Protein AF-K5D7A1-F1 (afdb_monomer_lite)

Foldseek 3Di:
DDKDFLVVLQVVCVVVVQPNDSVSSVVVCVVVQWDWDWDQDPNDTGIMTDHDPPPPD

Secondary structure (DSSP, 8-state):
-EEEEHHHHHHHHHHTT--S-HHHHHHHHHHTTPEEEEEEETTEEEEEEEE------

Structure (mmCIF, N/CA/C/O backbone):
data_AF-K5D7A1-F1
#
_entry.id   AF-K5D7A1-F1
#
loop_
_atom_site.group_PDB
_atom_site.id
_atom_site.type_symbol
_atom_site.label_atom_id
_atom_site.label_alt_id
_atom_site.label_comp_id
_atom_site.label_asym_id
_atom_site.label_entity_id
_atom_site.label_seq_id
_atom_site.pdbx_PDB_ins_code
_atom_site.Cartn_x
_atom_site.Cartn_y
_atom_site.Cartn_z
_atom_site.occupancy
_atom_site.B_iso_or_equiv
_atom_site.auth_seq_id
_atom_site.auth_comp_id
_atom_site.auth_asym_id
_atom_site.auth_atom_id
_atom_site.pdbx_PDB_model_num
ATOM 1 N N . MET A 1 1 ? -11.354 12.903 0.436 1.00 81.44 1 MET A N 1
ATOM 2 C CA . MET A 1 1 ? -10.266 11.900 0.502 1.00 81.44 1 MET A CA 1
ATOM 3 C C . MET A 1 1 ? -10.864 10.552 0.147 1.00 81.44 1 MET A C 1
ATOM 5 O O . MET A 1 1 ? -11.815 10.158 0.808 1.00 81.44 1 MET A O 1
ATOM 9 N N . GLN A 1 2 ? -10.383 9.897 -0.909 1.00 89.75 2 GLN A N 1
ATOM 10 C CA . GLN A 1 2 ? -10.912 8.594 -1.328 1.00 89.75 2 GLN A CA 1
ATOM 11 C C . GLN A 1 2 ? -10.026 7.480 -0.770 1.00 89.75 2 GLN A C 1
ATOM 13 O O . GLN A 1 2 ? -8.802 7.571 -0.858 1.00 89.75 2 GLN A O 1
ATOM 18 N N . THR A 1 3 ? -10.642 6.461 -0.173 1.00 92.69 3 THR A N 1
ATOM 19 C CA . THR A 1 3 ? -9.963 5.298 0.412 1.00 92.69 3 THR A CA 1
ATOM 20 C C . THR A 1 3 ? -10.176 4.061 -0.444 1.00 92.69 3 THR A C 1
ATOM 22 O O . THR A 1 3 ? -11.287 3.818 -0.899 1.00 92.69 3 THR A O 1
ATOM 25 N N . PHE A 1 4 ? -9.129 3.259 -0.571 1.00 94.25 4 PHE A N 1
ATOM 26 C CA . PHE A 1 4 ? -9.083 2.006 -1.303 1.00 94.25 4 PHE A CA 1
ATOM 27 C C . PHE A 1 4 ? -8.530 0.908 -0.398 1.00 94.25 4 PHE A C 1
ATOM 29 O O . PHE A 1 4 ? -7.657 1.132 0.447 1.00 94.25 4 PHE A O 1
ATOM 36 N N . THR A 1 5 ? -9.020 -0.300 -0.584 1.00 94.62 5 THR A N 1
ATOM 37 C CA . THR A 1 5 ? -8.455 -1.521 -0.026 1.00 94.62 5 THR A CA 1
ATOM 38 C C . THR A 1 5 ? -7.142 -1.877 -0.722 1.00 94.62 5 THR A C 1
ATOM 40 O O . THR A 1 5 ? -6.808 -1.367 -1.794 1.00 94.62 5 THR A O 1
ATOM 43 N N . TYR A 1 6 ? -6.371 -2.779 -0.112 1.00 94.44 6 TYR A N 1
ATOM 44 C CA . TYR A 1 6 ? -5.185 -3.328 -0.767 1.00 94.44 6 TYR A CA 1
ATOM 45 C C . TYR A 1 6 ? -5.519 -4.003 -2.110 1.00 94.44 6 TYR A C 1
ATOM 47 O O . TYR A 1 6 ? -4.753 -3.837 -3.053 1.00 94.44 6 TYR A O 1
ATOM 55 N N . GLU A 1 7 ? -6.648 -4.713 -2.215 1.00 94.94 7 GLU A N 1
ATOM 56 C CA . GLU A 1 7 ? -7.032 -5.415 -3.449 1.00 94.94 7 GLU A CA 1
ATOM 57 C C . GLU A 1 7 ? -7.340 -4.442 -4.595 1.00 94.94 7 GLU A C 1
ATOM 59 O O . GLU A 1 7 ? -6.838 -4.617 -5.700 1.00 94.94 7 GLU A O 1
ATOM 64 N N . GLU A 1 8 ? -8.046 -3.342 -4.323 1.00 95.69 8 GLU A N 1
ATOM 65 C CA . GLU A 1 8 ? -8.311 -2.310 -5.338 1.00 95.69 8 GLU A CA 1
ATOM 66 C C . GLU A 1 8 ? -7.020 -1.637 -5.833 1.00 95.69 8 GLU A C 1
ATOM 68 O O . GLU A 1 8 ? -6.867 -1.342 -7.020 1.00 95.69 8 GLU A O 1
ATOM 73 N N . ILE A 1 9 ? -6.058 -1.403 -4.935 1.00 96.25 9 ILE A N 1
A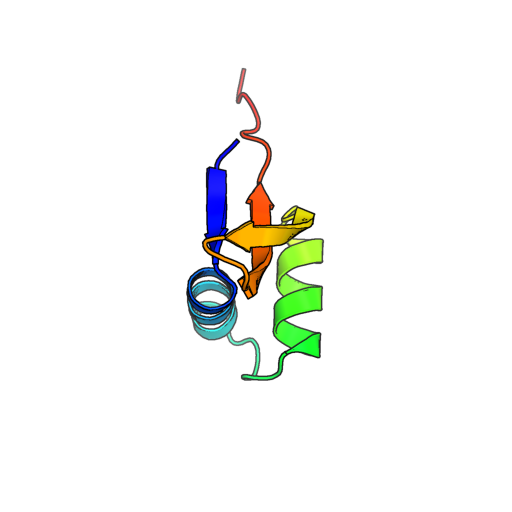TOM 74 C CA . ILE A 1 9 ? -4.738 -0.869 -5.300 1.00 96.25 9 ILE A CA 1
ATOM 75 C C . ILE A 1 9 ? -3.921 -1.895 -6.080 1.00 96.25 9 ILE A C 1
ATOM 77 O O . ILE A 1 9 ? -3.251 -1.530 -7.047 1.00 96.25 9 ILE A O 1
ATOM 81 N N . ARG A 1 10 ? -3.996 -3.170 -5.692 1.00 97.19 10 ARG A N 1
ATOM 82 C CA . ARG A 1 10 ? -3.358 -4.276 -6.402 1.00 97.19 10 ARG A CA 1
ATOM 83 C C . ARG A 1 10 ? -3.868 -4.335 -7.836 1.00 97.19 10 ARG A C 1
ATOM 85 O O . ARG A 1 10 ? -3.053 -4.264 -8.745 1.00 97.19 10 ARG A O 1
ATOM 92 N N . GLU A 1 11 ? -5.177 -4.358 -8.064 1.00 97.75 11 GLU A N 1
ATOM 93 C CA . GLU A 1 11 ? -5.746 -4.379 -9.418 1.00 97.75 11 GLU A CA 1
ATOM 94 C C . GLU A 1 11 ? -5.288 -3.197 -10.280 1.00 97.75 11 GLU A C 1
ATOM 96 O O . GLU A 1 11 ? -4.930 -3.381 -11.446 1.00 97.75 11 GLU A O 1
ATOM 101 N N . LYS A 1 12 ? -5.254 -1.983 -9.714 1.00 96.25 12 LYS A N 1
ATOM 102 C CA . LYS A 1 12 ? -4.749 -0.794 -10.416 1.00 96.25 12 LYS A CA 1
ATOM 103 C C . LYS A 1 12 ? -3.272 -0.942 -10.790 1.00 96.25 12 LYS A C 1
ATOM 105 O O . LYS A 1 12 ? -2.915 -0.647 -11.925 1.00 96.25 12 LYS A O 1
ATOM 110 N N . ALA A 1 13 ? -2.435 -1.429 -9.875 1.00 97.12 13 ALA A N 1
ATOM 111 C CA . ALA A 1 13 ? -1.011 -1.651 -10.121 1.00 97.12 13 ALA A CA 1
ATOM 112 C C . ALA A 1 13 ? -0.776 -2.731 -11.192 1.00 97.12 13 ALA A C 1
ATOM 114 O O . ALA A 1 13 ? 0.027 -2.531 -12.104 1.00 97.12 13 ALA A O 1
ATOM 115 N N . LEU A 1 14 ? -1.511 -3.847 -11.125 1.00 97.56 14 LEU A N 1
ATOM 116 C CA . LEU A 1 14 ? -1.418 -4.938 -12.102 1.00 97.56 14 LEU A CA 1
ATOM 117 C C . LEU A 1 14 ? -1.782 -4.463 -13.516 1.00 97.56 14 LEU A C 1
ATOM 119 O O . LEU A 1 14 ? -1.086 -4.797 -14.470 1.00 97.56 14 LEU A O 1
ATO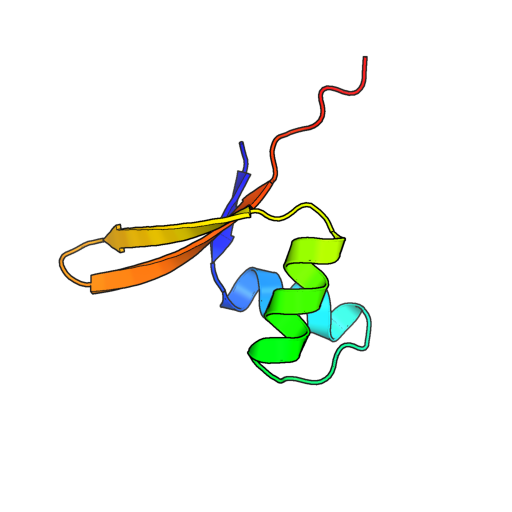M 123 N N . LYS A 1 15 ? -2.815 -3.618 -13.655 1.00 97.31 15 LYS A N 1
ATOM 124 C CA . LYS A 1 15 ? -3.190 -2.994 -14.940 1.00 97.31 15 LYS A CA 1
ATOM 125 C C . LYS A 1 15 ? -2.088 -2.105 -15.529 1.00 97.31 15 LYS A C 1
ATOM 127 O O . LYS A 1 15 ? -2.067 -1.902 -16.735 1.00 97.31 15 LYS A O 1
ATOM 132 N N . GLN A 1 16 ? -1.182 -1.593 -14.696 1.00 95.88 16 GLN A N 1
ATOM 133 C CA . GLN A 1 16 ? -0.017 -0.800 -15.106 1.00 95.88 16 GLN A CA 1
ATOM 134 C C . GLN A 1 16 ? 1.248 -1.661 -15.305 1.00 95.88 16 GLN A C 1
ATOM 136 O O . GLN A 1 16 ? 2.349 -1.128 -15.413 1.00 95.88 16 GLN A O 1
ATOM 141 N N . GLY A 1 17 ? 1.118 -2.993 -15.319 1.00 96.12 17 GLY A N 1
ATOM 142 C CA . GLY A 1 17 ? 2.231 -3.922 -15.538 1.00 96.12 17 GLY A CA 1
ATOM 143 C C . GLY A 1 17 ? 3.101 -4.182 -14.305 1.00 96.12 17 GLY A C 1
ATOM 144 O O . GLY A 1 17 ? 4.163 -4.798 -14.412 1.00 96.12 17 GLY A O 1
ATOM 145 N N . VAL A 1 18 ? 2.681 -3.741 -13.114 1.00 96.94 18 VAL A N 1
ATOM 146 C CA . VAL A 1 18 ? 3.376 -4.093 -11.871 1.00 96.94 18 VAL A CA 1
ATOM 147 C C . VAL A 1 18 ? 3.169 -5.580 -11.601 1.00 96.94 18 VAL A C 1
ATOM 149 O O . VAL A 1 18 ? 2.049 -6.071 -11.634 1.00 96.94 18 VAL A O 1
ATOM 152 N N . THR A 1 19 ? 4.242 -6.313 -11.312 1.00 94.88 19 THR A N 1
ATOM 153 C CA . THR A 1 19 ? 4.135 -7.725 -10.920 1.00 94.88 19 THR A CA 1
ATOM 154 C C . THR A 1 19 ? 3.396 -7.867 -9.594 1.00 94.88 19 THR A C 1
ATOM 156 O O . THR A 1 19 ? 3.612 -7.068 -8.679 1.00 94.88 19 THR A O 1
ATOM 159 N N . ASP A 1 20 ? 2.588 -8.922 -9.472 1.00 94.62 20 ASP A N 1
ATOM 160 C CA . ASP A 1 20 ? 1.820 -9.224 -8.267 1.00 94.62 20 ASP A CA 1
ATOM 161 C C . ASP A 1 20 ? 2.712 -9.564 -7.068 1.00 94.62 20 ASP A C 1
ATOM 163 O O . ASP A 1 20 ? 3.049 -10.711 -6.781 1.00 94.62 20 ASP A O 1
ATOM 167 N N . ASN A 1 21 ? 3.144 -8.522 -6.374 1.00 96.19 21 ASN A N 1
ATOM 168 C CA . ASN A 1 21 ? 3.987 -8.617 -5.206 1.00 96.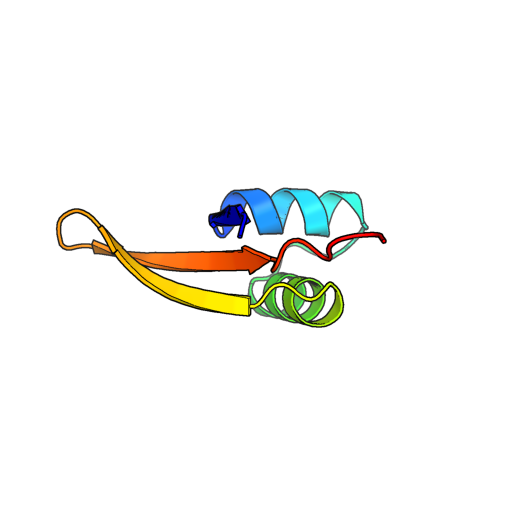19 21 ASN A CA 1
ATOM 169 C C . ASN A 1 21 ? 3.647 -7.467 -4.256 1.00 96.19 21 ASN A C 1
ATOM 171 O O . ASN A 1 21 ? 3.682 -6.300 -4.648 1.00 96.19 21 ASN A O 1
ATOM 175 N N . ARG A 1 22 ? 3.370 -7.787 -2.985 1.00 93.31 22 ARG A N 1
ATOM 176 C CA . ARG A 1 22 ? 2.962 -6.803 -1.965 1.00 93.31 22 ARG A CA 1
ATOM 177 C C . ARG A 1 22 ? 3.900 -5.606 -1.851 1.00 93.31 22 ARG A C 1
ATOM 179 O O . ARG A 1 22 ? 3.424 -4.487 -1.659 1.00 93.31 22 ARG A O 1
ATOM 186 N N . LEU A 1 23 ? 5.210 -5.833 -1.951 1.00 95.69 23 LEU A N 1
ATOM 187 C CA . LEU A 1 23 ? 6.197 -4.760 -1.896 1.00 95.69 23 LEU A CA 1
ATOM 188 C C . LEU A 1 23 ? 6.064 -3.863 -3.127 1.00 95.69 23 LEU A C 1
ATOM 190 O O . LEU A 1 23 ? 5.940 -2.652 -2.980 1.00 95.69 23 LEU A O 1
ATOM 194 N N . ARG A 1 24 ? 6.016 -4.448 -4.328 1.00 97.06 24 ARG A N 1
ATOM 195 C CA . ARG A 1 24 ? 5.925 -3.694 -5.589 1.00 97.06 24 ARG A CA 1
ATOM 196 C C . ARG A 1 24 ? 4.617 -2.917 -5.716 1.00 97.06 24 ARG A C 1
ATOM 198 O O . ARG A 1 24 ? 4.651 -1.753 -6.094 1.00 97.06 24 ARG A O 1
ATOM 205 N N . VAL A 1 25 ? 3.493 -3.516 -5.328 1.00 97.19 25 VAL A N 1
ATOM 206 C CA . VAL A 1 25 ? 2.189 -2.837 -5.249 1.00 97.19 25 VAL A CA 1
ATOM 207 C C . VAL A 1 25 ? 2.250 -1.672 -4.259 1.00 97.19 25 VAL A C 1
ATOM 209 O O . VAL A 1 25 ? 1.778 -0.578 -4.558 1.00 97.19 25 VAL A O 1
ATOM 212 N N . GLY A 1 26 ? 2.881 -1.872 -3.096 1.00 95.56 26 GLY A N 1
ATOM 213 C CA . GLY A 1 26 ? 3.082 -0.813 -2.110 1.00 95.56 26 GLY A CA 1
ATOM 214 C C . GLY A 1 26 ? 3.939 0.342 -2.631 1.00 95.56 26 GLY A C 1
ATOM 215 O O . GLY A 1 26 ? 3.569 1.495 -2.433 1.00 95.56 26 GLY A O 1
ATOM 216 N N . LEU A 1 27 ? 5.040 0.040 -3.322 1.00 96.94 27 LEU A N 1
ATOM 217 C CA . LEU A 1 27 ? 5.914 1.039 -3.944 1.00 96.94 27 LEU A CA 1
ATOM 218 C C . LEU A 1 27 ? 5.189 1.814 -5.049 1.00 96.94 27 LEU A C 1
ATOM 220 O O . LEU A 1 27 ? 5.253 3.041 -5.075 1.00 96.94 27 LEU A O 1
ATOM 224 N N . TRP A 1 28 ? 4.449 1.114 -5.913 1.00 97.12 28 TRP A N 1
ATOM 225 C CA . TRP A 1 28 ? 3.628 1.740 -6.948 1.00 97.12 28 TRP A CA 1
ATOM 226 C C . TRP A 1 28 ? 2.588 2.687 -6.340 1.00 97.12 28 TRP A C 1
ATOM 228 O O . TRP A 1 28 ? 2.456 3.822 -6.790 1.00 97.12 28 TRP A O 1
ATOM 238 N N . ALA A 1 29 ? 1.898 2.264 -5.278 1.00 96.12 29 ALA A N 1
ATOM 239 C CA . ALA A 1 29 ? 0.904 3.086 -4.599 1.00 96.12 29 ALA A CA 1
ATOM 240 C C . ALA A 1 29 ? 1.526 4.372 -4.027 1.00 96.12 29 ALA A C 1
ATOM 242 O O . ALA A 1 29 ? 1.033 5.465 -4.299 1.00 96.12 29 ALA A O 1
ATOM 243 N N . SER A 1 30 ? 2.648 4.261 -3.310 1.00 95.12 30 SER A N 1
ATOM 244 C CA . SER A 1 30 ? 3.365 5.432 -2.791 1.00 95.12 30 SER A CA 1
ATOM 245 C C . SER A 1 30 ? 3.803 6.380 -3.912 1.00 95.12 30 SER A C 1
ATOM 247 O O . SER A 1 30 ? 3.628 7.589 -3.791 1.00 95.12 30 SER A O 1
ATOM 249 N N . SER A 1 31 ? 4.302 5.840 -5.031 1.00 95.12 31 SER A N 1
ATOM 250 C CA . SER A 1 31 ? 4.707 6.633 -6.202 1.00 95.12 31 SER A CA 1
ATOM 251 C C . SER A 1 31 ? 3.540 7.351 -6.890 1.00 95.12 31 SER A C 1
ATOM 253 O O . SER A 1 31 ? 3.766 8.340 -7.575 1.00 95.12 31 SER A O 1
ATOM 255 N N . ASN A 1 32 ? 2.308 6.867 -6.717 1.00 94.38 32 ASN A N 1
ATOM 256 C CA . ASN A 1 32 ? 1.086 7.468 -7.261 1.00 94.38 32 ASN A CA 1
ATOM 257 C C . ASN A 1 32 ? 0.348 8.340 -6.223 1.00 94.38 32 ASN A C 1
ATOM 259 O O . ASN A 1 32 ? -0.827 8.656 -6.399 1.00 94.38 32 ASN A O 1
ATOM 263 N N . GLY A 1 33 ? 1.008 8.707 -5.119 1.00 93.75 33 GLY A N 1
ATOM 264 C CA . GLY A 1 33 ? 0.446 9.600 -4.102 1.00 93.75 33 GLY A CA 1
ATOM 265 C C . GLY A 1 33 ? -0.558 8.943 -3.150 1.00 93.75 33 GLY A C 1
ATOM 266 O O . GLY A 1 33 ? -1.217 9.639 -2.376 1.00 93.75 33 GLY A O 1
ATOM 267 N N . TYR A 1 34 ? -0.682 7.613 -3.166 1.00 95.31 34 TYR A N 1
ATOM 268 C CA . TYR A 1 34 ? -1.512 6.909 -2.197 1.00 95.31 34 TYR A CA 1
ATOM 269 C C . TYR A 1 34 ? -0.804 6.813 -0.844 1.00 95.31 34 TYR A C 1
ATOM 271 O O . TYR A 1 34 ? 0.296 6.275 -0.719 1.00 95.31 34 TYR A O 1
ATOM 279 N N . ILE A 1 35 ? -1.490 7.250 0.205 1.00 94.69 35 ILE A N 1
ATOM 280 C CA . ILE A 1 35 ? -1.019 7.179 1.584 1.00 94.69 35 ILE A CA 1
ATOM 281 C C . ILE A 1 35 ? -1.513 5.878 2.211 1.00 94.69 35 ILE A C 1
ATOM 283 O O . ILE A 1 35 ? -2.718 5.647 2.344 1.00 94.69 35 ILE A O 1
ATOM 287 N N . LYS A 1 36 ? -0.578 5.024 2.631 1.00 94.50 36 LYS A N 1
ATOM 288 C CA . LYS A 1 36 ? -0.883 3.777 3.340 1.00 94.50 36 LYS A CA 1
ATOM 289 C C . LYS A 1 36 ? -1.291 4.065 4.784 1.00 94.50 36 LYS A C 1
ATOM 291 O O . LYS A 1 36 ? -0.642 4.825 5.494 1.00 94.50 36 LYS A O 1
ATOM 296 N N . SER A 1 37 ? -2.339 3.407 5.261 1.00 93.81 37 SER A N 1
ATOM 297 C CA . SER A 1 37 ? -2.788 3.480 6.652 1.00 93.81 37 SER A CA 1
ATOM 298 C C . SER A 1 37 ? -3.333 2.135 7.123 1.00 93.81 37 SER A C 1
ATOM 300 O O . SER A 1 37 ? -3.812 1.322 6.331 1.00 93.81 37 SER A O 1
ATOM 302 N N . LYS A 1 38 ? -3.269 1.887 8.433 1.00 93.31 38 LYS A N 1
ATOM 303 C CA . LYS A 1 38 ? -3.927 0.737 9.062 1.00 93.31 38 LYS A CA 1
ATOM 304 C C . LYS A 1 38 ? -5.228 1.204 9.703 1.00 93.31 38 LYS A C 1
ATOM 306 O O . LYS A 1 38 ? -5.240 2.207 10.412 1.00 93.31 38 LYS A O 1
ATOM 311 N N . ARG A 1 39 ? -6.321 0.486 9.463 1.00 90.75 39 ARG A N 1
ATOM 312 C CA . ARG A 1 39 ? -7.629 0.748 10.082 1.00 90.75 39 ARG A CA 1
ATOM 313 C C . ARG A 1 39 ? -8.117 -0.513 10.773 1.00 90.75 39 ARG A C 1
ATOM 315 O O 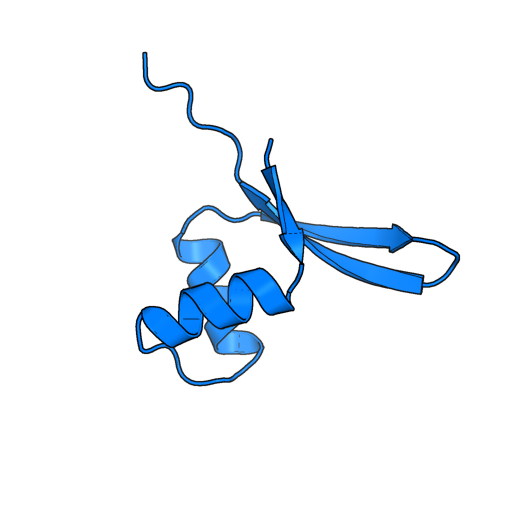. ARG A 1 39 ? -7.911 -1.610 10.261 1.00 90.75 39 ARG A O 1
ATOM 322 N N . LYS A 1 40 ? -8.754 -0.359 11.932 1.00 93.06 40 LYS A N 1
ATOM 323 C CA . LYS A 1 40 ? -9.431 -1.459 12.621 1.00 93.06 40 LYS A CA 1
ATOM 324 C C . LYS A 1 40 ? -10.903 -1.425 12.223 1.00 93.06 40 LYS A C 1
ATOM 326 O O . LYS A 1 40 ? -11.590 -0.462 12.542 1.00 93.06 40 LYS A O 1
ATOM 331 N N . ILE A 1 41 ? -11.365 -2.448 11.514 1.00 87.00 41 ILE A N 1
ATOM 332 C CA . ILE A 1 41 ? -12.765 -2.612 11.110 1.00 87.00 41 ILE A CA 1
ATOM 333 C C . ILE A 1 41 ? -13.246 -3.935 11.696 1.00 87.00 41 ILE A C 1
ATOM 335 O O . ILE A 1 41 ? -12.613 -4.964 11.470 1.00 87.00 41 ILE A O 1
ATOM 339 N N . GLN A 1 42 ? -14.316 -3.897 12.499 1.00 89.56 42 GLN A N 1
ATOM 340 C CA . GLN A 1 42 ? -14.896 -5.083 13.153 1.00 89.56 42 GLN A CA 1
ATOM 341 C C . GLN A 1 42 ? -13.847 -5.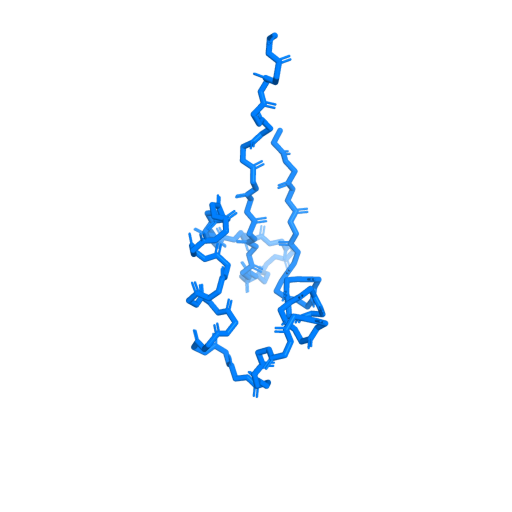959 13.871 1.00 89.56 42 GLN A C 1
ATOM 343 O O . GLN A 1 42 ? -13.807 -7.175 13.730 1.00 89.56 42 GLN A O 1
ATOM 348 N N . GLY A 1 43 ? -12.920 -5.331 14.601 1.00 92.94 43 GLY A N 1
ATOM 349 C CA . GLY A 1 43 ? -11.862 -6.049 15.322 1.00 92.94 43 GLY A CA 1
ATOM 350 C C . GLY A 1 43 ? -10.637 -6.429 14.480 1.00 92.94 43 GLY A C 1
ATOM 351 O O . GLY A 1 43 ? -9.563 -6.612 15.052 1.00 92.94 43 GLY A O 1
ATOM 352 N N . LYS A 1 44 ? -10.739 -6.452 13.146 1.00 92.31 44 LYS A N 1
ATOM 353 C CA . LYS A 1 44 ? -9.646 -6.812 12.232 1.00 92.31 44 LYS A CA 1
ATOM 354 C C . LYS A 1 44 ? -8.862 -5.583 11.778 1.00 92.31 44 LYS A C 1
ATOM 356 O O . LYS A 1 44 ? -9.437 -4.579 11.363 1.00 92.31 44 LYS A O 1
ATOM 361 N N . VAL A 1 45 ? -7.533 -5.667 11.820 1.00 92.62 45 VAL A N 1
ATOM 362 C CA . VAL A 1 45 ? -6.656 -4.638 11.245 1.00 92.62 45 VAL A CA 1
ATOM 363 C C . VAL A 1 45 ? -6.516 -4.883 9.748 1.00 92.62 45 VAL A C 1
ATOM 365 O O . VAL A 1 45 ? -6.009 -5.921 9.326 1.00 92.62 45 VAL A O 1
ATOM 368 N N . ILE A 1 46 ? -6.938 -3.912 8.948 1.00 92.19 46 ILE A N 1
ATOM 369 C CA . ILE A 1 46 ? -6.803 -3.927 7.495 1.00 92.19 46 ILE A CA 1
ATOM 370 C C . ILE A 1 46 ? -5.872 -2.810 7.026 1.00 92.19 46 ILE A C 1
ATOM 372 O O . ILE A 1 46 ? -5.742 -1.763 7.666 1.00 92.19 46 ILE A O 1
ATOM 376 N N . THR A 1 47 ? -5.211 -3.047 5.894 1.00 92.56 47 THR A N 1
ATOM 377 C CA . THR A 1 47 ? -4.433 -2.018 5.197 1.00 92.56 47 THR A CA 1
ATOM 378 C C . THR A 1 47 ? -5.338 -1.320 4.197 1.00 92.56 47 THR A C 1
ATOM 380 O O . THR A 1 47 ? -5.941 -1.977 3.350 1.00 92.56 47 THR A O 1
ATOM 383 N N . VAL A 1 48 ? -5.396 0.003 4.289 1.00 94.56 48 VAL A N 1
ATOM 384 C CA . VAL A 1 48 ? -6.101 0.868 3.345 1.00 94.56 48 VAL A CA 1
ATOM 385 C C . VAL A 1 48 ? -5.133 1.892 2.770 1.00 94.56 48 VAL A C 1
ATOM 387 O O . VAL A 1 48 ? -4.143 2.261 3.406 1.00 94.56 48 VAL A O 1
ATOM 390 N N . TYR A 1 49 ? -5.430 2.359 1.571 1.00 95.19 49 TYR A N 1
ATOM 391 C CA . TYR A 1 49 ? -4.696 3.390 0.860 1.00 95.19 49 TYR A CA 1
ATOM 392 C C . TYR A 1 49 ? -5.626 4.566 0.623 1.00 95.19 49 TYR A C 1
ATOM 394 O O . TYR A 1 49 ? -6.750 4.378 0.177 1.00 95.19 49 TYR A O 1
ATOM 402 N N . SER A 1 50 ? -5.185 5.775 0.934 1.00 94.44 50 SER A N 1
ATOM 403 C CA . SER A 1 50 ? -5.998 6.981 0.773 1.00 94.44 50 SER A CA 1
ATOM 404 C C . SER A 1 50 ? -5.316 7.915 -0.207 1.00 94.44 50 SER A C 1
ATOM 406 O O . SER A 1 50 ? -4.122 8.156 -0.065 1.00 94.44 50 SER A O 1
ATOM 408 N N . ILE A 1 51 ? -6.053 8.456 -1.171 1.00 92.00 51 ILE A N 1
ATOM 409 C CA . ILE A 1 51 ? -5.555 9.533 -2.028 1.00 92.00 51 ILE A CA 1
ATOM 410 C C . ILE A 1 51 ? -6.223 10.848 -1.594 1.00 92.00 51 ILE A C 1
ATOM 412 O O . ILE A 1 51 ? -7.465 10.915 -1.504 1.00 92.00 51 ILE A O 1
ATOM 416 N N . PRO A 1 52 ? -5.446 11.890 -1.241 1.00 85.50 52 PRO A N 1
ATOM 417 C CA . PRO A 1 52 ? -6.012 13.218 -1.078 1.00 85.50 52 PRO A CA 1
ATOM 418 C C . PRO A 1 52 ? -6.575 13.639 -2.438 1.00 85.50 52 PRO A C 1
ATOM 420 O O . PRO A 1 52 ? -5.923 13.476 -3.464 1.00 85.50 52 PRO A O 1
ATOM 423 N N . GLN A 1 53 ? -7.822 14.109 -2.462 1.00 73.25 53 GLN A N 1
ATOM 424 C CA . GLN A 1 53 ? -8.389 14.654 -3.692 1.00 73.25 53 GLN A CA 1
ATOM 425 C C . GLN A 1 53 ? -7.602 15.935 -3.963 1.00 73.25 53 GLN A C 1
ATOM 427 O O . GLN A 1 53 ? -7.742 16.892 -3.202 1.00 73.25 53 GLN A O 1
ATOM 432 N N . MET A 1 54 ? -6.722 15.929 -4.966 1.00 66.25 54 MET A N 1
ATOM 433 C CA . MET A 1 54 ? -6.181 17.180 -5.477 1.00 66.25 54 MET A CA 1
ATOM 434 C C . MET A 1 54 ? -7.379 17.965 -6.002 1.00 66.25 54 MET A C 1
ATOM 436 O O . MET A 1 54 ? -8.044 17.530 -6.941 1.00 66.25 54 MET A O 1
ATOM 440 N N . GLN A 1 55 ? -7.703 19.070 -5.331 1.00 46.62 55 GLN A N 1
ATOM 441 C CA . GLN A 1 55 ? -8.574 20.083 -5.900 1.00 46.62 55 GLN A CA 1
ATOM 442 C C . GLN A 1 55 ? -7.814 20.631 -7.106 1.00 46.62 55 GLN A C 1
ATOM 444 O O . GLN A 1 55 ? -6.858 21.386 -6.948 1.00 46.62 55 GLN A O 1
ATOM 449 N N . PHE A 1 56 ? -8.166 20.158 -8.301 1.00 49.47 56 PHE A N 1
ATOM 450 C CA . PHE A 1 56 ? -7.850 20.892 -9.514 1.00 49.47 56 PHE A CA 1
ATOM 451 C C . PHE A 1 56 ? -8.625 22.208 -9.403 1.00 49.47 56 PHE A C 1
ATOM 453 O O . PHE A 1 56 ? -9.855 22.192 -9.439 1.00 49.47 56 PHE A O 1
ATOM 460 N N . ASN A 1 57 ? -7.897 23.291 -9.130 1.00 41.25 57 ASN A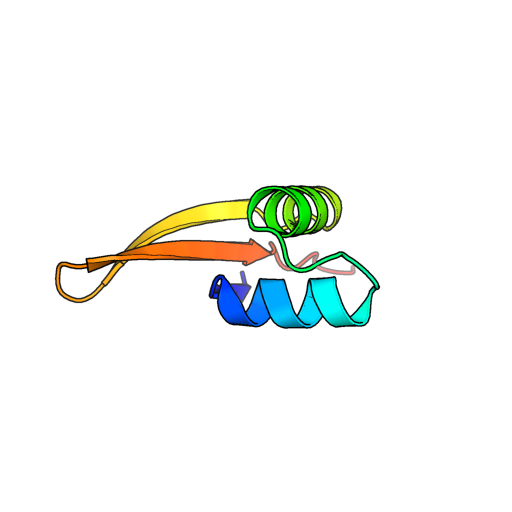 N 1
ATOM 461 C CA . ASN A 1 57 ? -8.381 24.661 -9.277 1.00 41.25 57 ASN A CA 1
ATOM 462 C C . ASN A 1 57 ? -8.260 25.069 -10.744 1.00 41.25 57 ASN A C 1
ATOM 464 O O . ASN A 1 57 ? -7.232 24.692 -11.355 1.00 41.25 57 ASN A O 1
#

Sequence (57 aa):
MQTFTYEEIREKALKQGVTDNRLRVGLWASSNGYIKSKRKIQGKVITVYSIPQMQFN

pLDDT: mean 90.74, std 11.92, range [41.25, 97.75]

Organism: NCBI:txid997888

Radius of gyration: 12.0 Å; chains: 1; bounding box: 21×34×31 Å